Protein AF-A0A6I4HVU9-F1 (afdb_monomer_lite)

Radius of gyration: 11.91 Å; chains: 1; bounding box: 28×23×37 Å

Secondary structure (DSSP, 8-state):
---PPPEEEEEEEETTEEEEEEEEEETTEEEEEETTEEEEEEEE-TTS-EEEEEES---HHHHHHHHHHHHHHH-

Structure (mmCIF, N/CA/C/O backbone):
data_AF-A0A6I4HVU9-F1
#
_entry.id   AF-A0A6I4HVU9-F1
#
loop_
_atom_site.group_PDB
_atom_site.id
_atom_site.type_symbol
_atom_site.label_atom_id
_atom_site.label_alt_id
_atom_site.label_comp_id
_atom_site.label_asym_id
_atom_site.label_entity_id
_atom_site.label_seq_id
_atom_site.pdbx_PDB_ins_code
_atom_site.Cartn_x
_atom_site.Cartn_y
_atom_site.Cartn_z
_atom_site.occupancy
_atom_site.B_iso_or_equiv
_atom_site.auth_seq_id
_atom_site.auth_comp_id
_atom_site.auth_asym_id
_atom_site.auth_atom_id
_atom_site.pdbx_PDB_model_num
ATOM 1 N N . MET A 1 1 ? -9.212 14.185 -22.314 1.00 42.69 1 MET A N 1
ATOM 2 C CA . MET A 1 1 ? -9.510 12.840 -21.792 1.00 42.69 1 MET A CA 1
ATOM 3 C C . MET A 1 1 ? -8.904 12.815 -20.412 1.00 42.69 1 MET A C 1
ATOM 5 O O . MET A 1 1 ? -7.696 12.982 -20.310 1.00 42.69 1 MET A O 1
ATOM 9 N N . GLU A 1 2 ? -9.734 12.791 -19.375 1.00 49.03 2 GLU A N 1
ATOM 10 C CA . GLU A 1 2 ? -9.248 12.536 -18.020 1.00 49.03 2 GLU A CA 1
ATOM 11 C C . GLU A 1 2 ? -8.720 11.103 -18.035 1.00 49.03 2 GLU A C 1
ATOM 13 O O . GLU A 1 2 ? -9.476 10.165 -18.272 1.00 49.03 2 GLU A O 1
ATOM 18 N N . ASN A 1 3 ? -7.400 10.949 -17.952 1.00 55.16 3 ASN A N 1
ATOM 19 C CA . ASN A 1 3 ? -6.797 9.634 -17.813 1.00 55.16 3 ASN A CA 1
ATOM 20 C C . ASN A 1 3 ? -7.150 9.166 -16.403 1.00 55.16 3 ASN A C 1
ATOM 22 O O . ASN A 1 3 ? -6.614 9.700 -15.433 1.00 55.16 3 ASN A O 1
ATOM 26 N N . GLU A 1 4 ? -8.102 8.243 -16.291 1.00 73.25 4 GLU A N 1
ATOM 27 C CA . GLU A 1 4 ? -8.438 7.619 -15.016 1.00 73.25 4 GLU A CA 1
ATOM 28 C C . GLU A 1 4 ? -7.170 6.967 -14.458 1.00 73.25 4 GLU A C 1
ATOM 30 O O . GLU A 1 4 ? -6.569 6.100 -15.095 1.00 73.25 4 GLU A O 1
ATOM 35 N N . ILE A 1 5 ? -6.722 7.438 -13.294 1.00 79.00 5 ILE A N 1
ATOM 36 C CA . ILE A 1 5 ? -5.591 6.845 -12.585 1.00 79.00 5 ILE A CA 1
ATOM 37 C C . ILE A 1 5 ? -6.030 5.439 -12.157 1.00 79.00 5 ILE A C 1
ATOM 39 O O . ILE A 1 5 ? -7.031 5.341 -11.442 1.00 79.00 5 ILE A O 1
ATOM 43 N N . PRO A 1 6 ? -5.336 4.357 -12.569 1.00 90.31 6 PRO A N 1
ATOM 44 C CA . PRO A 1 6 ? -5.724 3.008 -12.184 1.00 90.31 6 PRO A CA 1
ATOM 45 C C . PRO A 1 6 ? -5.795 2.877 -10.664 1.00 90.31 6 PRO A C 1
ATOM 47 O O . PRO A 1 6 ? -4.801 3.088 -9.963 1.00 90.31 6 PRO A O 1
ATOM 50 N N . SER A 1 7 ? -6.974 2.522 -10.162 1.00 94.38 7 SER A N 1
ATOM 51 C CA . SER A 1 7 ? -7.205 2.298 -8.743 1.00 94.38 7 SER A CA 1
ATOM 52 C C . SER A 1 7 ? -8.052 1.058 -8.489 1.00 94.38 7 SER A C 1
ATOM 54 O O . SER A 1 7 ? -8.750 0.542 -9.370 1.00 94.38 7 SER A O 1
ATOM 56 N N . PHE A 1 8 ? -7.947 0.536 -7.272 1.00 96.25 8 PHE A N 1
ATOM 57 C CA . PHE A 1 8 ? -8.812 -0.525 -6.774 1.00 96.25 8 PHE A CA 1
ATOM 58 C C . PHE A 1 8 ? -8.916 -0.444 -5.250 1.00 96.25 8 PHE A C 1
ATOM 60 O O . PHE A 1 8 ? -8.002 0.055 -4.595 1.00 96.25 8 PHE A O 1
ATOM 67 N N . SER A 1 9 ? -10.011 -0.971 -4.700 1.00 97.06 9 SER A N 1
ATOM 68 C CA . SER A 1 9 ? -10.251 -0.989 -3.255 1.00 97.06 9 SER A CA 1
ATOM 69 C C . SER A 1 9 ? -10.492 -2.399 -2.732 1.00 97.06 9 SER A C 1
ATOM 71 O O . SER A 1 9 ? -11.022 -3.263 -3.438 1.00 97.06 9 SER A O 1
ATOM 73 N N . PHE A 1 10 ? -10.111 -2.633 -1.481 1.00 97.31 10 PHE A N 1
ATOM 74 C CA . PHE A 1 10 ? -10.375 -3.863 -0.741 1.00 97.31 10 PHE A CA 1
ATOM 75 C C . PHE A 1 10 ? -10.473 -3.575 0.760 1.00 97.31 10 PHE A C 1
ATOM 77 O O . PHE A 1 10 ? -9.942 -2.587 1.251 1.00 97.31 10 PHE A O 1
ATOM 84 N N . ASN A 1 11 ? -11.136 -4.458 1.507 1.00 96.81 11 ASN A N 1
ATOM 85 C CA . ASN A 1 11 ? -11.192 -4.338 2.963 1.00 96.81 11 ASN A CA 1
ATOM 86 C C . ASN A 1 11 ? -9.961 -4.986 3.601 1.00 96.81 11 ASN A C 1
ATOM 88 O O . ASN A 1 11 ? -9.585 -6.103 3.230 1.00 96.81 11 ASN A O 1
ATOM 92 N N . ILE A 1 12 ? -9.371 -4.301 4.578 1.00 95.69 12 ILE A N 1
ATOM 93 C CA . ILE A 1 12 ? -8.247 -4.793 5.376 1.00 95.69 12 ILE A CA 1
ATOM 94 C C . ILE A 1 12 ? -8.499 -4.529 6.870 1.00 95.69 12 ILE A C 1
ATOM 96 O O . ILE A 1 12 ? -8.981 -3.451 7.228 1.00 95.69 12 ILE A O 1
ATOM 100 N N . PRO A 1 13 ? -8.190 -5.479 7.770 1.00 94.50 13 PRO A N 1
ATOM 101 C CA . PRO A 1 13 ? -8.244 -5.224 9.202 1.00 94.50 13 PRO A CA 1
ATOM 102 C C . PRO A 1 13 ? -7.090 -4.304 9.617 1.00 94.50 13 PRO A C 1
ATOM 104 O O . PRO A 1 13 ? -5.924 -4.679 9.542 1.00 94.50 13 PRO A O 1
ATOM 107 N N . PHE A 1 14 ? -7.409 -3.111 10.115 1.00 92.31 14 PHE A N 1
ATOM 108 C CA . PHE A 1 14 ? -6.432 -2.143 10.609 1.00 92.31 14 PHE A CA 1
ATOM 109 C C . PHE A 1 14 ? -6.859 -1.610 11.978 1.00 92.31 14 PHE A C 1
ATOM 111 O O . PHE A 1 14 ? -7.993 -1.177 12.170 1.00 92.31 14 PHE A O 1
ATOM 118 N N . GLN A 1 15 ? -5.963 -1.695 12.967 1.00 89.88 15 GLN A N 1
ATOM 119 C CA . GLN A 1 15 ? -6.231 -1.295 14.361 1.00 89.88 15 GLN A CA 1
ATOM 120 C C . GLN A 1 15 ? -7.526 -1.907 14.948 1.00 89.88 15 GLN A C 1
ATOM 122 O O . GLN A 1 15 ? -8.246 -1.274 15.721 1.00 89.88 15 GLN A O 1
ATOM 127 N N . GLY A 1 16 ? -7.828 -3.155 14.572 1.00 91.50 16 GLY A N 1
ATOM 128 C CA . GLY A 1 16 ? -9.007 -3.886 15.045 1.00 91.50 16 GLY A CA 1
ATOM 129 C C . GLY A 1 16 ? -10.328 -3.484 14.380 1.00 91.50 16 GLY A C 1
ATOM 130 O O . GLY A 1 16 ? -11.386 -3.773 14.936 1.00 91.50 16 GLY A O 1
ATOM 131 N N . ARG A 1 17 ? -10.288 -2.807 13.226 1.00 93.31 17 ARG A N 1
ATOM 132 C CA . ARG A 1 17 ? -11.471 -2.430 12.439 1.00 93.31 17 ARG A CA 1
ATOM 133 C C . ARG A 1 17 ? -11.296 -2.829 10.980 1.00 93.31 17 ARG A C 1
ATOM 135 O O . ARG A 1 17 ? -10.200 -2.689 10.442 1.00 93.31 17 ARG A O 1
ATOM 142 N N . ASP A 1 18 ? -12.379 -3.256 10.342 1.00 95.19 18 ASP A N 1
ATOM 143 C CA . ASP A 1 18 ? -12.411 -3.374 8.885 1.00 95.19 18 ASP A CA 1
ATOM 144 C C . ASP A 1 18 ? -12.323 -1.968 8.284 1.00 95.19 18 ASP A C 1
ATOM 146 O O . ASP A 1 18 ? -13.108 -1.081 8.624 1.00 95.19 18 ASP A O 1
ATOM 150 N N . THR A 1 19 ? -11.305 -1.757 7.459 1.00 96.75 19 THR A N 1
ATOM 151 C CA . THR A 1 19 ? -10.966 -0.470 6.854 1.00 96.75 19 THR A CA 1
ATOM 152 C C . THR A 1 19 ? -11.013 -0.617 5.343 1.00 96.75 19 THR A C 1
ATOM 154 O O . THR A 1 19 ? -10.423 -1.554 4.799 1.00 96.75 19 THR A O 1
ATOM 157 N N . ASP A 1 20 ? -11.703 0.302 4.665 1.00 97.81 20 ASP A N 1
ATOM 158 C CA . ASP A 1 20 ? -11.667 0.371 3.206 1.00 97.81 20 ASP A CA 1
ATOM 159 C C . ASP A 1 20 ? -10.303 0.912 2.778 1.00 97.81 20 ASP A C 1
ATOM 161 O O . ASP A 1 20 ? -9.943 2.042 3.109 1.00 97.81 20 ASP A O 1
ATOM 165 N N . CYS A 1 21 ? -9.522 0.077 2.104 1.00 97.94 21 CYS A N 1
ATOM 166 C CA . CYS A 1 21 ? -8.206 0.411 1.592 1.00 97.94 21 CYS A CA 1
ATOM 167 C C . CYS A 1 21 ? -8.308 0.612 0.085 1.00 97.94 21 CYS A C 1
ATOM 169 O O . CYS A 1 21 ? -8.495 -0.352 -0.656 1.00 97.94 21 CYS A O 1
ATOM 171 N N . GLU A 1 22 ? -8.153 1.852 -0.366 1.00 98.12 22 GLU A N 1
ATOM 172 C CA . GLU A 1 22 ? -8.029 2.196 -1.779 1.00 98.12 22 GLU A CA 1
ATOM 173 C C . GLU A 1 22 ? -6.550 2.357 -2.137 1.00 98.12 22 GLU A C 1
ATOM 175 O O . GLU A 1 22 ? -5.786 3.008 -1.425 1.00 98.12 22 GLU A O 1
ATOM 180 N N . VAL A 1 23 ? -6.153 1.778 -3.265 1.00 97.44 23 VAL A N 1
ATOM 181 C CA . VAL A 1 23 ? -4.800 1.878 -3.806 1.00 97.44 23 VAL A CA 1
ATOM 182 C C . VAL A 1 23 ? -4.858 2.543 -5.175 1.00 97.44 23 VAL A C 1
ATOM 184 O O . VAL A 1 23 ? -5.598 2.087 -6.050 1.00 97.44 23 VAL A O 1
ATOM 187 N N . LYS A 1 24 ? -4.066 3.602 -5.379 1.00 96.44 24 LYS A N 1
ATOM 188 C CA . LYS A 1 24 ? -3.964 4.356 -6.640 1.00 96.44 24 LYS A CA 1
ATOM 189 C C . LYS A 1 24 ? -2.555 4.254 -7.197 1.00 96.44 24 LYS A C 1
ATOM 191 O O . LYS A 1 24 ? -1.593 4.540 -6.496 1.00 96.44 24 LYS A O 1
ATOM 196 N N . MET A 1 25 ? -2.430 3.865 -8.460 1.00 93.94 25 MET A N 1
ATOM 197 C CA . MET A 1 25 ? -1.135 3.786 -9.130 1.00 93.94 25 MET A CA 1
ATOM 198 C C . MET A 1 25 ? -0.582 5.190 -9.402 1.00 93.94 25 MET A C 1
ATOM 200 O O . MET A 1 25 ? -1.256 6.017 -10.010 1.00 93.94 25 MET A O 1
ATOM 204 N N . HIS A 1 26 ? 0.659 5.451 -9.000 1.00 87.50 26 HIS A N 1
ATOM 205 C CA . HIS A 1 26 ? 1.337 6.725 -9.209 1.00 87.50 26 HIS A CA 1
ATOM 206 C C . HIS A 1 26 ? 2.815 6.502 -9.563 1.00 87.50 26 HIS A C 1
ATOM 208 O O . HIS A 1 26 ? 3.619 6.169 -8.700 1.00 87.50 26 HIS A O 1
ATOM 214 N N . ASP A 1 27 ? 3.156 6.667 -10.845 1.00 83.69 27 ASP A N 1
ATOM 215 C CA . ASP A 1 27 ? 4.518 6.643 -11.420 1.00 83.69 27 ASP A CA 1
ATOM 216 C C . ASP A 1 27 ? 5.523 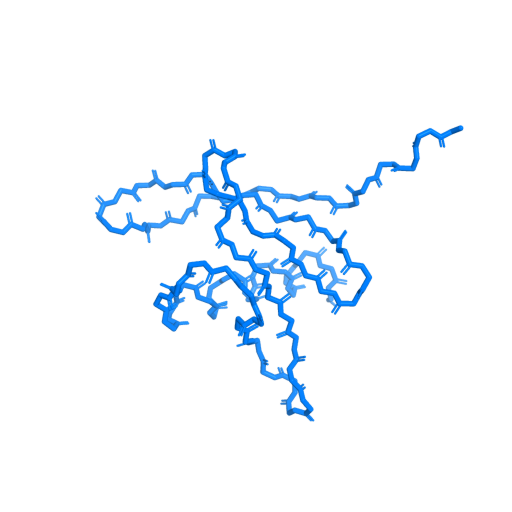5.696 -10.725 1.00 83.69 27 ASP A C 1
ATOM 218 O O . ASP A 1 27 ? 6.431 6.120 -10.013 1.00 83.69 27 ASP A O 1
ATOM 222 N N . GLY A 1 28 ? 5.324 4.381 -10.888 1.00 86.69 28 GLY A N 1
ATOM 223 C CA . GLY A 1 28 ? 6.200 3.353 -10.302 1.00 86.69 28 GLY A CA 1
ATOM 224 C C . GLY A 1 28 ? 5.985 3.089 -8.806 1.00 86.69 28 GLY A C 1
ATOM 225 O O . GLY A 1 28 ? 6.699 2.285 -8.214 1.00 86.69 28 GLY A O 1
ATOM 226 N N . SER A 1 29 ? 4.989 3.730 -8.200 1.00 95.50 29 SER A N 1
ATOM 227 C CA . SER A 1 29 ? 4.574 3.548 -6.809 1.00 95.50 29 SER A CA 1
ATOM 228 C C . SER A 1 29 ? 3.049 3.512 -6.691 1.00 95.50 29 SER A C 1
ATOM 230 O O . SER A 1 29 ? 2.328 3.616 -7.689 1.00 95.50 29 SER A O 1
ATOM 232 N N . TYR A 1 30 ? 2.552 3.330 -5.471 1.00 96.88 30 TYR A N 1
ATOM 233 C CA . TYR A 1 30 ? 1.129 3.238 -5.188 1.00 96.88 30 TYR A CA 1
ATOM 234 C C . TYR A 1 30 ? 0.777 4.034 -3.938 1.00 96.88 30 TYR A C 1
ATOM 236 O O . TYR A 1 30 ? 1.306 3.772 -2.857 1.00 96.88 30 TYR A O 1
ATOM 244 N N . ASP A 1 31 ? -0.146 4.978 -4.081 1.00 97.50 31 ASP A N 1
ATOM 245 C CA . ASP A 1 31 ? -0.716 5.709 -2.957 1.00 97.50 31 ASP A CA 1
ATOM 246 C C . ASP A 1 31 ? -1.832 4.888 -2.316 1.00 97.50 31 ASP A C 1
ATOM 248 O O . ASP A 1 31 ? -2.697 4.337 -2.999 1.00 97.50 31 ASP A O 1
ATOM 252 N N . VAL A 1 32 ? -1.810 4.825 -0.991 1.00 97.44 32 VAL A N 1
ATOM 253 C CA . VAL A 1 32 ? -2.718 4.053 -0.149 1.00 97.44 32 VAL A CA 1
ATOM 254 C C . VAL A 1 32 ? -3.590 5.015 0.639 1.00 97.44 32 VAL A C 1
ATOM 256 O O . VAL A 1 32 ? -3.090 5.907 1.332 1.00 97.44 32 VAL A O 1
ATOM 259 N N . PHE A 1 33 ? -4.897 4.795 0.566 1.00 97.88 33 PHE A N 1
ATOM 260 C CA . PHE A 1 33 ? -5.907 5.575 1.261 1.00 97.88 33 PHE A CA 1
ATOM 261 C C . PHE A 1 33 ? -6.731 4.663 2.162 1.00 97.88 33 PHE A C 1
ATOM 263 O O . PHE A 1 33 ?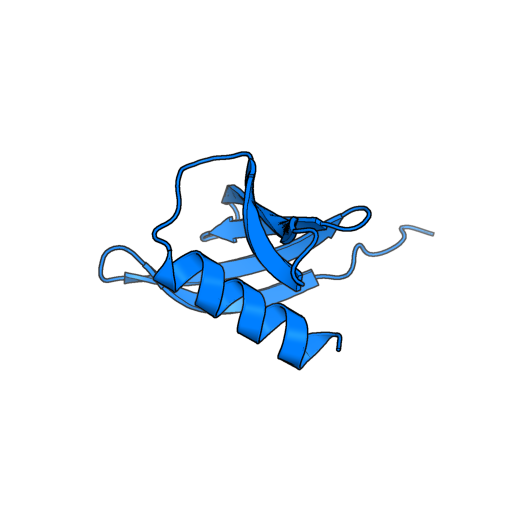 -7.207 3.623 1.711 1.00 97.88 33 PHE A O 1
ATOM 270 N N . PHE A 1 34 ? -6.945 5.062 3.414 1.00 97.31 34 PHE A N 1
ATOM 271 C CA . PHE A 1 34 ? -7.850 4.378 4.335 1.00 97.31 34 PHE A CA 1
ATOM 272 C C . PHE A 1 34 ? -9.110 5.210 4.526 1.00 97.31 34 PHE A C 1
ATOM 274 O O . PHE A 1 34 ? -9.051 6.348 4.981 1.00 97.31 34 PHE A O 1
ATOM 281 N N . ASN A 1 35 ? -10.261 4.635 4.177 1.00 96.38 35 ASN A N 1
ATOM 282 C CA . ASN A 1 35 ? -11.563 5.308 4.181 1.00 96.38 35 ASN A CA 1
ATOM 283 C C . ASN A 1 35 ? -11.563 6.636 3.392 1.00 96.38 35 ASN A C 1
ATOM 285 O O . ASN A 1 35 ? -12.279 7.572 3.743 1.00 96.38 35 ASN A O 1
ATOM 289 N N . GLY A 1 36 ? -10.757 6.712 2.327 1.00 95.88 36 GLY A N 1
ATOM 290 C CA . GLY A 1 36 ? -10.611 7.891 1.467 1.00 95.88 36 GLY A CA 1
ATOM 291 C C . GLY A 1 36 ? -9.523 8.887 1.887 1.00 95.88 36 GLY A C 1
ATOM 292 O O . GLY A 1 36 ? -9.191 9.767 1.093 1.00 95.88 36 GLY A O 1
ATOM 293 N N . ASP A 1 37 ? -8.926 8.736 3.071 1.00 96.88 37 ASP A N 1
ATOM 294 C CA . ASP A 1 37 ? -7.832 9.591 3.539 1.00 96.88 37 ASP A CA 1
ATOM 295 C C . ASP A 1 37 ? -6.475 9.002 3.148 1.00 96.88 37 ASP A C 1
ATOM 297 O O . ASP A 1 37 ? -6.236 7.815 3.355 1.00 96.88 37 ASP A O 1
ATOM 301 N N . PHE A 1 38 ? -5.575 9.818 2.591 1.00 96.75 38 PHE A N 1
ATOM 302 C CA . PHE A 1 38 ? -4.219 9.376 2.249 1.00 96.75 38 PHE A CA 1
ATOM 303 C C . PHE A 1 38 ? -3.451 8.976 3.510 1.00 96.75 38 PHE A C 1
ATOM 305 O O . PHE A 1 38 ? -3.357 9.766 4.449 1.00 96.75 38 PHE A O 1
ATOM 312 N N . VAL A 1 39 ? -2.853 7.785 3.492 1.00 97.06 39 VAL A N 1
ATOM 313 C CA . VAL A 1 39 ? -2.080 7.252 4.619 1.00 97.06 39 VAL A CA 1
ATOM 314 C C . VAL A 1 39 ? -0.614 7.103 4.256 1.00 97.06 39 VAL A C 1
ATOM 316 O O . VAL A 1 39 ? 0.252 7.563 4.997 1.00 97.06 39 VAL A O 1
ATOM 319 N N . ALA A 1 40 ? -0.310 6.462 3.128 1.00 97.75 40 ALA A N 1
ATOM 320 C CA . ALA A 1 40 ? 1.059 6.115 2.773 1.00 97.75 40 ALA A CA 1
ATOM 321 C C . ALA A 1 40 ? 1.248 5.957 1.267 1.00 97.75 40 ALA A C 1
ATOM 323 O O . ALA A 1 40 ? 0.290 5.756 0.530 1.00 97.75 40 ALA A O 1
ATOM 324 N N . THR A 1 41 ? 2.505 5.972 0.835 1.00 97.88 41 THR A N 1
ATOM 325 C CA . THR A 1 41 ? 2.896 5.520 -0.506 1.00 97.88 41 THR A CA 1
ATOM 326 C C . THR A 1 41 ? 3.775 4.283 -0.358 1.00 97.88 41 THR A C 1
ATOM 328 O O . THR A 1 41 ? 4.700 4.280 0.465 1.00 97.88 41 THR A O 1
ATOM 331 N N . VAL A 1 42 ? 3.503 3.244 -1.146 1.00 97.44 42 VAL A N 1
ATOM 332 C CA . VAL A 1 42 ? 4.262 1.985 -1.178 1.00 97.44 42 VAL A CA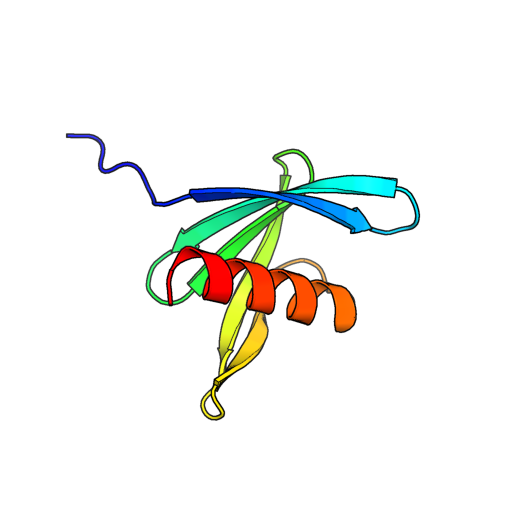 1
ATOM 333 C C . VAL A 1 42 ? 4.857 1.733 -2.56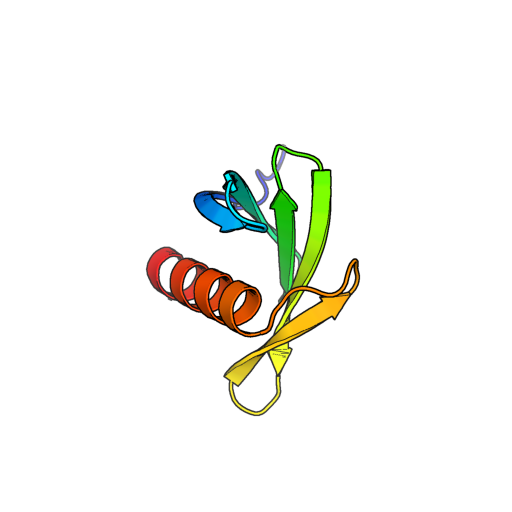4 1.00 9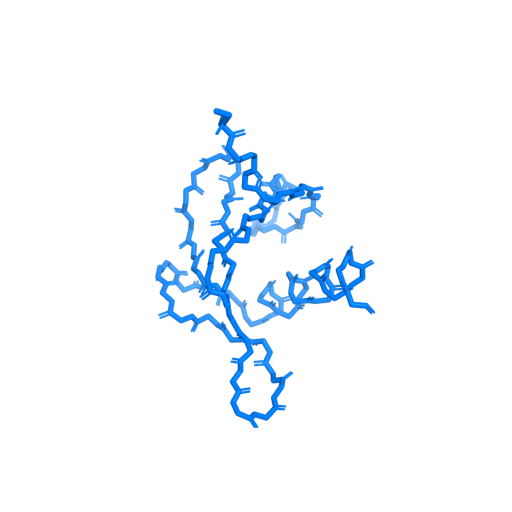7.44 42 VAL A C 1
ATOM 335 O O . VAL A 1 42 ? 4.293 2.135 -3.581 1.00 97.44 42 VAL A O 1
ATOM 338 N N . ALA A 1 43 ? 6.011 1.076 -2.608 1.00 97.06 43 ALA A N 1
ATOM 339 C CA . ALA A 1 43 ? 6.693 0.664 -3.834 1.00 97.06 43 ALA A CA 1
ATOM 340 C C . ALA A 1 43 ? 7.546 -0.581 -3.563 1.00 97.06 43 ALA A C 1
ATOM 342 O O . ALA A 1 43 ? 7.807 -0.910 -2.404 1.00 97.06 43 ALA A O 1
ATOM 343 N N . THR A 1 44 ? 8.007 -1.259 -4.610 1.00 95.94 44 THR A N 1
ATOM 344 C CA . THR A 1 44 ? 9.037 -2.289 -4.463 1.00 95.94 44 THR A CA 1
ATOM 345 C C . THR A 1 44 ? 10.419 -1.647 -4.334 1.00 95.94 44 THR A C 1
ATOM 347 O O . THR A 1 44 ? 10.706 -0.606 -4.928 1.00 95.94 44 THR A O 1
ATOM 350 N N . ASN A 1 45 ? 11.283 -2.242 -3.514 1.00 94.38 45 ASN A N 1
ATOM 351 C CA . ASN A 1 45 ? 12.703 -1.891 -3.463 1.00 94.38 45 ASN A CA 1
ATOM 352 C C . ASN A 1 45 ? 13.518 -2.694 -4.500 1.00 94.38 45 ASN A C 1
ATOM 354 O O . ASN A 1 45 ? 12.969 -3.515 -5.228 1.00 94.38 45 ASN A O 1
ATOM 358 N N . ASP A 1 46 ? 14.844 -2.520 -4.518 1.00 94.62 46 ASP A N 1
ATOM 359 C CA . ASP A 1 46 ? 15.759 -3.222 -5.443 1.00 94.62 46 ASP A CA 1
ATOM 360 C C . ASP A 1 46 ? 15.762 -4.761 -5.303 1.00 94.62 46 ASP A C 1
ATOM 362 O O . ASP A 1 46 ? 16.405 -5.456 -6.086 1.00 94.62 46 ASP A O 1
ATOM 366 N N . SER A 1 47 ? 15.115 -5.305 -4.269 1.00 95.50 47 SER A N 1
ATOM 367 C CA . SER A 1 47 ? 14.956 -6.746 -4.031 1.00 95.50 47 SER A CA 1
ATOM 368 C C . SER A 1 47 ? 13.531 -7.236 -4.306 1.00 95.50 47 SER A C 1
ATOM 370 O O . SER A 1 47 ? 13.179 -8.316 -3.842 1.00 95.50 47 SER A O 1
ATOM 372 N N . ASP A 1 48 ? 12.717 -6.437 -5.004 1.00 90.94 48 ASP A N 1
ATOM 373 C CA . ASP A 1 48 ? 11.303 -6.704 -5.298 1.00 90.94 48 ASP A CA 1
ATOM 374 C C . ASP A 1 48 ? 10.430 -6.881 -4.040 1.00 90.94 48 ASP A C 1
ATOM 376 O O . ASP A 1 48 ? 9.387 -7.525 -4.068 1.00 90.94 48 ASP A O 1
ATOM 380 N N . ILE A 1 49 ? 10.837 -6.287 -2.911 1.00 94.75 49 ILE A N 1
ATOM 381 C CA . ILE A 1 49 ? 10.066 -6.323 -1.661 1.00 94.75 49 ILE A CA 1
ATOM 382 C C . ILE A 1 49 ? 9.237 -5.048 -1.546 1.00 94.75 49 ILE A C 1
ATOM 384 O O . ILE A 1 49 ? 9.782 -3.944 -1.643 1.00 94.75 49 ILE A O 1
ATOM 388 N N . TRP A 1 50 ? 7.942 -5.199 -1.264 1.00 95.69 50 TRP A N 1
ATOM 389 C CA . TRP A 1 50 ? 7.042 -4.088 -0.960 1.00 95.69 50 TRP A CA 1
ATOM 390 C C . TRP A 1 50 ? 7.461 -3.358 0.313 1.00 95.69 50 TRP A C 1
ATOM 392 O O . TRP A 1 50 ? 7.539 -3.929 1.401 1.00 95.69 50 TRP A O 1
ATOM 402 N N . VAL A 1 51 ? 7.716 -2.062 0.172 1.00 96.94 51 VAL A N 1
ATOM 403 C CA . VAL A 1 51 ? 8.106 -1.174 1.260 1.00 96.94 51 VAL A CA 1
ATOM 404 C C . VAL A 1 51 ? 7.292 0.109 1.218 1.00 96.94 51 VAL A C 1
ATOM 406 O O . VAL A 1 51 ? 6.917 0.613 0.160 1.00 96.94 51 VAL A O 1
ATOM 409 N N . GLN A 1 52 ? 7.050 0.675 2.394 1.00 97.50 52 GLN A N 1
ATOM 410 C CA . GLN A 1 52 ? 6.537 2.029 2.507 1.00 97.50 52 GLN A CA 1
ATOM 411 C C . GLN A 1 52 ? 7.661 3.035 2.232 1.00 97.50 52 GLN A C 1
ATOM 413 O O . GLN A 1 52 ? 8.720 2.974 2.858 1.00 97.50 52 GLN A O 1
ATOM 418 N N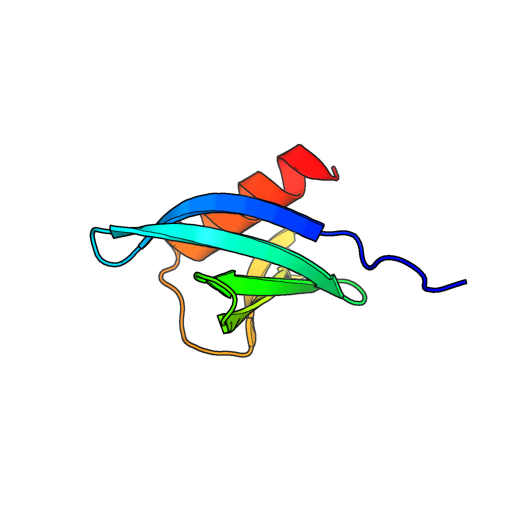 . ILE A 1 53 ? 7.402 3.995 1.344 1.00 96.81 53 ILE A N 1
ATOM 419 C CA . ILE A 1 53 ? 8.358 5.045 0.963 1.00 96.81 53 ILE A CA 1
ATOM 420 C C . ILE A 1 53 ? 7.955 6.443 1.456 1.00 96.81 53 ILE A C 1
ATOM 422 O O . ILE A 1 53 ? 8.791 7.344 1.483 1.00 96.81 53 ILE A O 1
ATOM 426 N N . SER A 1 54 ? 6.694 6.639 1.864 1.00 97.06 54 SER A N 1
ATOM 427 C CA . SER A 1 54 ? 6.174 7.920 2.370 1.00 97.06 54 SER A CA 1
ATOM 428 C C . SER A 1 54 ? 4.944 7.733 3.272 1.00 97.06 54 SER A C 1
ATOM 430 O O . SER A 1 54 ? 4.334 6.664 3.277 1.00 97.06 54 SER A O 1
ATOM 432 N N . GLY A 1 55 ? 4.570 8.780 4.014 1.00 96.19 55 GLY A N 1
ATOM 433 C CA . GLY A 1 55 ? 3.343 8.867 4.816 1.00 96.19 55 GLY A CA 1
ATOM 434 C C . GLY A 1 55 ? 3.441 8.332 6.248 1.00 96.19 55 GLY A C 1
ATOM 435 O O . GLY A 1 55 ? 4.524 8.238 6.830 1.00 96.19 55 GLY A O 1
ATOM 436 N N . GLU A 1 56 ? 2.289 8.020 6.837 1.00 94.75 56 GLU A N 1
ATOM 437 C CA . GLU A 1 56 ? 2.162 7.487 8.193 1.00 94.75 56 GLU A CA 1
ATOM 438 C C . GLU A 1 56 ? 2.687 6.056 8.266 1.00 94.75 56 GLU A C 1
ATOM 440 O O . GLU A 1 56 ? 2.393 5.233 7.404 1.00 94.75 56 GLU A O 1
ATOM 445 N N . LYS A 1 57 ? 3.477 5.744 9.299 1.00 95.31 57 LYS A N 1
ATOM 446 C CA . LYS A 1 57 ? 4.114 4.430 9.425 1.00 95.31 57 LYS A CA 1
ATOM 447 C C . LYS A 1 57 ? 3.066 3.325 9.561 1.00 95.31 57 LYS A C 1
ATOM 449 O O . LYS A 1 57 ? 2.422 3.201 10.604 1.00 95.31 57 LYS A O 1
ATOM 454 N N . LEU A 1 58 ? 2.979 2.483 8.541 1.00 95.44 58 LEU A N 1
ATOM 455 C CA . LEU A 1 58 ? 2.163 1.284 8.547 1.00 95.44 58 LEU A CA 1
ATOM 456 C C . LEU A 1 58 ? 2.890 0.139 9.271 1.00 95.44 58 LEU A C 1
ATOM 458 O O . LEU A 1 58 ? 4.123 0.037 9.230 1.00 95.44 58 LEU A O 1
ATOM 462 N N . PRO A 1 59 ? 2.145 -0.750 9.945 1.00 95.06 59 PRO A N 1
ATOM 463 C CA . PRO A 1 59 ? 2.648 -2.059 10.331 1.00 95.06 59 PRO A CA 1
ATOM 464 C C . PRO A 1 59 ? 3.163 -2.842 9.109 1.00 95.06 59 PRO A C 1
ATOM 466 O O . PRO A 1 59 ? 2.670 -2.679 7.989 1.00 95.06 59 PRO A O 1
ATOM 469 N N . ALA A 1 60 ? 4.178 -3.682 9.318 1.00 93.62 60 ALA A N 1
ATOM 470 C CA . ALA A 1 60 ? 4.834 -4.406 8.228 1.00 93.62 60 ALA A CA 1
ATOM 471 C C . ALA A 1 60 ? 3.885 -5.402 7.536 1.00 93.62 60 ALA A C 1
ATOM 473 O O . ALA A 1 60 ? 3.855 -5.463 6.313 1.00 93.62 60 ALA A O 1
ATOM 474 N N . ASP A 1 61 ? 3.056 -6.097 8.314 1.00 94.69 61 ASP A N 1
ATOM 475 C CA . ASP A 1 61 ? 2.017 -7.026 7.853 1.00 94.69 61 ASP A CA 1
ATOM 476 C C . ASP A 1 61 ? 0.952 -6.344 6.981 1.00 94.69 61 ASP A C 1
ATOM 478 O O . ASP A 1 61 ? 0.462 -6.919 6.009 1.00 94.69 61 ASP A O 1
ATOM 482 N N . ILE A 1 62 ? 0.624 -5.087 7.290 1.00 96.62 62 ILE A N 1
ATOM 483 C CA . ILE A 1 62 ? -0.298 -4.279 6.486 1.00 96.62 62 ILE A CA 1
ATOM 484 C C . ILE A 1 62 ? 0.343 -3.909 5.148 1.00 96.62 62 ILE A C 1
ATOM 486 O O . ILE A 1 62 ? -0.301 -4.038 4.110 1.00 96.62 62 ILE A O 1
ATOM 490 N N . THR A 1 63 ? 1.613 -3.496 5.161 1.00 96.69 63 THR A N 1
ATOM 491 C CA . THR A 1 63 ? 2.361 -3.177 3.931 1.00 96.69 63 THR A CA 1
ATOM 492 C C . THR A 1 63 ? 2.479 -4.398 3.017 1.00 96.69 63 THR A C 1
ATOM 494 O O . THR A 1 63 ? 2.228 -4.287 1.821 1.00 96.69 63 THR A O 1
ATOM 497 N N . GLU A 1 64 ? 2.796 -5.564 3.583 1.00 95.56 64 GLU A N 1
ATOM 498 C CA . GLU A 1 64 ? 2.884 -6.837 2.859 1.00 95.56 64 GLU A CA 1
ATOM 499 C C . GLU A 1 64 ? 1.530 -7.231 2.253 1.00 95.56 64 GLU A C 1
ATOM 501 O O . GLU A 1 64 ? 1.438 -7.471 1.054 1.00 95.56 64 GLU A O 1
ATOM 506 N N . THR A 1 65 ? 0.448 -7.160 3.040 1.00 96.88 65 THR A N 1
ATOM 507 C CA . THR A 1 65 ? -0.911 -7.447 2.549 1.00 96.88 65 THR A CA 1
ATOM 508 C C . THR A 1 65 ? -1.314 -6.526 1.393 1.00 96.88 65 THR A C 1
ATOM 510 O O . THR A 1 65 ? -1.962 -6.968 0.445 1.00 96.88 65 THR A O 1
ATOM 513 N N . ILE A 1 66 ? -0.966 -5.236 1.460 1.00 96.94 66 ILE A N 1
ATOM 514 C CA . ILE A 1 66 ? -1.223 -4.289 0.366 1.00 96.94 66 ILE A CA 1
ATOM 515 C C . ILE A 1 66 ? -0.428 -4.692 -0.881 1.00 96.94 66 ILE A C 1
ATOM 517 O O . ILE A 1 66 ? -0.999 -4.711 -1.971 1.00 96.94 66 ILE A O 1
ATOM 521 N N . GLY A 1 67 ? 0.847 -5.053 -0.713 1.00 96.69 67 GLY A N 1
ATOM 522 C CA . GLY A 1 67 ? 1.702 -5.578 -1.776 1.00 96.69 67 GLY A CA 1
ATOM 523 C C . GLY A 1 67 ? 1.070 -6.765 -2.497 1.00 96.69 67 GLY A C 1
ATOM 524 O O . GLY A 1 67 ? 0.794 -6.674 -3.691 1.00 96.69 67 GLY A O 1
ATOM 525 N N . ASP A 1 68 ? 0.697 -7.813 -1.759 1.00 96.56 68 ASP A N 1
ATOM 526 C CA . ASP A 1 68 ? 0.038 -9.012 -2.303 1.00 96.56 68 ASP A CA 1
ATOM 527 C C . ASP A 1 68 ? -1.219 -8.676 -3.126 1.00 96.56 68 ASP A C 1
ATOM 529 O O . ASP A 1 68 ? -1.522 -9.300 -4.149 1.00 96.56 68 ASP A O 1
ATOM 533 N N . LYS A 1 69 ? -1.992 -7.676 -2.681 1.00 97.19 69 LYS A N 1
ATOM 534 C CA . LYS A 1 69 ? -3.203 -7.225 -3.381 1.00 97.19 69 LYS A CA 1
ATOM 535 C C . LYS A 1 69 ? -2.890 -6.469 -4.666 1.00 97.19 69 LYS A C 1
ATOM 537 O O . LYS A 1 69 ? -3.641 -6.621 -5.630 1.00 97.19 69 LYS A O 1
ATOM 542 N N . ILE A 1 70 ? -1.820 -5.677 -4.686 1.00 95.31 70 ILE A N 1
ATOM 543 C CA . ILE A 1 70 ? -1.340 -4.997 -5.892 1.00 95.31 70 ILE A CA 1
ATOM 544 C C . ILE A 1 70 ? -0.876 -6.031 -6.916 1.00 95.31 70 ILE A C 1
ATOM 546 O O . ILE A 1 70 ? -1.315 -5.974 -8.067 1.00 95.31 70 ILE A O 1
ATOM 550 N N . GLU A 1 71 ? -0.066 -7.003 -6.492 1.00 94.56 71 GLU A N 1
ATOM 551 C CA . GLU A 1 71 ? 0.421 -8.077 -7.362 1.00 94.56 71 GLU A CA 1
ATOM 552 C C . GLU A 1 71 ? -0.746 -8.855 -7.959 1.00 94.56 71 GLU A C 1
ATOM 554 O O . GLU A 1 71 ? -0.907 -8.869 -9.171 1.00 94.56 71 GLU A O 1
ATOM 559 N N . SER A 1 72 ? -1.664 -9.362 -7.129 1.00 94.12 72 SER A N 1
ATOM 560 C CA . SER A 1 72 ? -2.842 -10.103 -7.598 1.00 94.12 72 SER A CA 1
ATOM 561 C C . SER A 1 72 ? -3.730 -9.328 -8.584 1.00 94.12 72 SER A C 1
ATOM 563 O O . SER A 1 72 ? -4.574 -9.942 -9.247 1.00 94.12 72 SER A O 1
ATOM 565 N N . ARG A 1 73 ? -3.635 -7.994 -8.627 1.00 92.00 73 ARG A N 1
ATOM 566 C CA . ARG A 1 73 ? -4.480 -7.132 -9.460 1.00 92.00 73 ARG A CA 1
ATOM 567 C C . ARG A 1 73 ? -3.822 -6.727 -10.776 1.00 92.00 73 ARG A C 1
ATOM 569 O O . ARG A 1 73 ? -4.559 -6.468 -11.735 1.00 92.00 73 ARG A O 1
ATOM 576 N N . TYR A 1 74 ? -2.497 -6.614 -10.807 1.00 87.00 74 TYR A N 1
ATOM 577 C CA . TYR A 1 74 ? -1.765 -5.989 -11.911 1.00 87.00 74 TYR A CA 1
ATOM 578 C C . TYR A 1 74 ? -0.579 -6.796 -12.446 1.00 87.00 74 TYR A C 1
ATOM 580 O O . TYR A 1 74 ? -0.124 -6.481 -13.547 1.00 87.00 74 TYR A O 1
ATOM 588 N N . LEU A 1 75 ? -0.092 -7.797 -11.710 1.00 80.31 75 LEU A N 1
ATOM 589 C CA . LEU A 1 75 ? 1.032 -8.658 -12.090 1.00 80.31 75 LEU A CA 1
ATOM 590 C C . LEU A 1 75 ? 0.564 -10.108 -12.279 1.00 80.31 75 LEU A C 1
ATOM 592 O O . LEU A 1 75 ? 1.105 -10.760 -13.200 1.00 80.31 75 LEU A O 1
#

Foldseek 3Di:
DPPPFDKDWDWDQDPNDTWIWMWTDDDQWIFIATVNHTAFIWHADPVRDIDTDDGHDDDPVVSRVVSVVCVVVPD

Sequence (75 aa):
MENEIPSFSFNIPFQGRDTDCEVKMHDGSYDVFFNGDFVATVATNDSDIWVQISGEKLPADITETIGDKIESRYL

Organism: NCBI:txid2682091

pLDDT: mean 92.63, std 10.03, range [42.69, 98.12]